Protein AF-A0A1V9YYC6-F1 (afdb_monomer_lit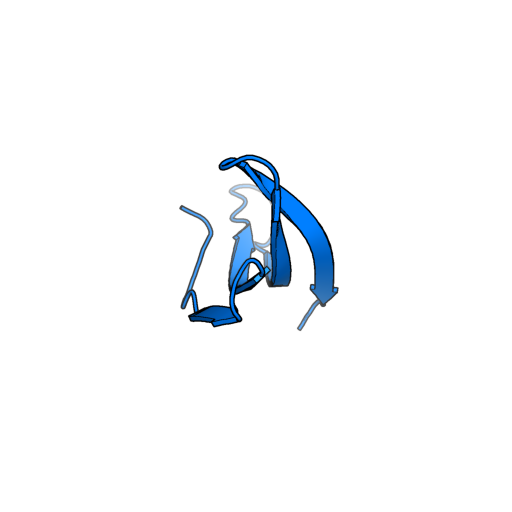e)

Structure (mmCIF, N/CA/C/O backbone):
data_AF-A0A1V9YYC6-F1
#
_entry.id   AF-A0A1V9YYC6-F1
#
loop_
_atom_site.group_PDB
_atom_site.id
_atom_site.type_symbol
_atom_site.label_atom_id
_atom_site.label_alt_id
_atom_site.label_comp_id
_atom_site.label_asym_id
_atom_site.label_entity_id
_atom_site.label_seq_id
_atom_site.pdbx_PDB_ins_code
_atom_site.Cartn_x
_atom_site.Cartn_y
_atom_site.Cartn_z
_atom_site.occupancy
_atom_site.B_iso_or_equiv
_atom_site.auth_seq_id
_atom_site.auth_comp_id
_atom_site.auth_asym_id
_atom_site.auth_atom_id
_atom_site.pdbx_PDB_model_num
ATOM 1 N N . ALA A 1 1 ? -0.973 6.279 -12.880 1.00 62.66 1 ALA A N 1
ATOM 2 C CA . ALA A 1 1 ? -0.961 5.706 -11.519 1.00 62.66 1 ALA A CA 1
ATOM 3 C C . ALA A 1 1 ? 0.131 4.647 -11.467 1.00 62.66 1 ALA A C 1
ATOM 5 O O . ALA A 1 1 ? 0.236 3.876 -12.406 1.00 62.66 1 ALA A O 1
ATOM 6 N N . ASN A 1 2 ? 0.956 4.653 -10.425 1.00 91.31 2 ASN A N 1
ATOM 7 C CA . ASN A 1 2 ? 2.111 3.766 -10.218 1.00 91.31 2 ASN A CA 1
ATOM 8 C C . ASN A 1 2 ? 1.775 2.487 -9.427 1.00 91.31 2 ASN A C 1
ATOM 10 O O . ASN A 1 2 ? 2.667 1.723 -9.080 1.00 91.31 2 ASN A O 1
ATOM 14 N N . VAL A 1 3 ? 0.498 2.271 -9.108 1.00 97.00 3 VAL A N 1
ATOM 15 C CA . VAL A 1 3 ? 0.010 1.159 -8.288 1.00 97.00 3 VAL A CA 1
ATOM 16 C C . VAL A 1 3 ? -0.427 0.018 -9.199 1.00 97.00 3 VAL A C 1
ATOM 18 O O . VAL A 1 3 ? -1.326 0.198 -10.018 1.00 97.00 3 VAL A O 1
ATOM 21 N N . VAL A 1 4 ? 0.192 -1.147 -9.033 1.00 97.25 4 VAL A N 1
ATOM 22 C CA . VAL A 1 4 ? -0.121 -2.375 -9.768 1.00 97.25 4 VAL A CA 1
ATOM 23 C C . VAL A 1 4 ? -0.594 -3.443 -8.787 1.00 97.25 4 VAL A C 1
ATOM 25 O O . VAL A 1 4 ? -0.029 -3.587 -7.702 1.00 97.25 4 VAL A O 1
ATOM 28 N N . ASP A 1 5 ? -1.639 -4.166 -9.191 1.00 96.62 5 ASP A N 1
ATOM 29 C CA . ASP A 1 5 ? -2.253 -5.272 -8.447 1.00 96.62 5 ASP A CA 1
ATOM 30 C C . ASP A 1 5 ? -2.548 -4.962 -6.958 1.00 96.62 5 ASP A C 1
ATOM 32 O O . ASP A 1 5 ? -2.075 -5.656 -6.051 1.00 96.62 5 ASP A O 1
ATOM 36 N N . PRO A 1 6 ? -3.284 -3.869 -6.661 1.00 97.81 6 PRO A N 1
ATOM 37 C CA . PRO A 1 6 ? -3.540 -3.474 -5.286 1.00 97.81 6 PRO A CA 1
ATOM 38 C C . PRO A 1 6 ? -4.433 -4.485 -4.566 1.00 97.81 6 PRO A C 1
ATOM 40 O O . PRO A 1 6 ? -5.534 -4.803 -5.010 1.00 97.81 6 PRO A O 1
ATOM 43 N N . HIS A 1 7 ? -3.993 -4.895 -3.384 1.00 98.31 7 HIS A N 1
ATOM 44 C CA . HIS A 1 7 ? -4.738 -5.737 -2.464 1.00 98.31 7 HIS A CA 1
ATOM 45 C C . HIS A 1 7 ? -5.031 -4.965 -1.180 1.00 98.31 7 HIS A C 1
ATOM 47 O O . HIS A 1 7 ? -4.131 -4.415 -0.541 1.00 98.31 7 HIS A O 1
ATOM 53 N N . VAL A 1 8 ? -6.304 -4.940 -0.783 1.00 98.44 8 VAL A N 1
ATOM 54 C CA . VAL A 1 8 ? -6.755 -4.257 0.433 1.00 98.44 8 VAL A CA 1
ATOM 55 C C . VAL A 1 8 ? -7.431 -5.257 1.357 1.00 98.44 8 VAL A C 1
ATOM 57 O O . VAL A 1 8 ? -8.375 -5.937 0.961 1.00 98.44 8 VAL A O 1
ATOM 60 N N . LYS A 1 9 ? -6.977 -5.319 2.610 1.00 98.56 9 LYS A N 1
ATOM 61 C CA . LYS A 1 9 ? -7.619 -6.099 3.672 1.00 98.56 9 LYS A CA 1
ATOM 62 C C . LYS A 1 9 ? -8.043 -5.181 4.808 1.00 98.56 9 LYS A C 1
ATOM 64 O O . LYS A 1 9 ? -7.198 -4.553 5.443 1.00 98.56 9 LYS A O 1
ATOM 69 N N . LEU A 1 10 ? -9.345 -5.126 5.073 1.00 98.19 10 LEU A N 1
ATOM 70 C CA . LEU A 1 10 ? -9.905 -4.414 6.219 1.00 98.19 10 LEU A CA 1
ATOM 71 C C . LEU A 1 10 ? -9.887 -5.315 7.464 1.00 98.19 10 LEU A C 1
ATOM 73 O O . LEU A 1 10 ? -10.245 -6.489 7.396 1.00 98.19 10 LEU A O 1
ATOM 77 N N . LEU A 1 11 ? -9.466 -4.754 8.592 1.00 97.31 11 LEU A N 1
ATOM 78 C CA . LEU A 1 11 ? -9.305 -5.384 9.902 1.00 97.31 11 LEU A CA 1
ATOM 79 C C . LEU A 1 11 ? -9.871 -4.431 10.970 1.00 97.31 11 LEU A C 1
ATOM 81 O O . LEU A 1 11 ? -9.128 -3.768 11.695 1.00 97.31 11 LEU A O 1
ATOM 85 N N . GLY A 1 12 ? -11.200 -4.301 11.020 1.00 96.31 12 GLY A N 1
ATOM 86 C CA . GLY A 1 12 ? -11.870 -3.323 11.884 1.00 96.31 12 GLY A CA 1
ATOM 87 C C . GLY A 1 12 ? -11.510 -1.886 11.493 1.00 96.31 12 GLY A C 1
ATOM 88 O O . GLY A 1 12 ? -11.731 -1.478 10.354 1.00 96.31 12 GLY A O 1
ATOM 89 N N . GLU A 1 13 ? -10.928 -1.126 12.423 1.00 97.94 13 GLU A N 1
ATOM 90 C CA . GLU A 1 13 ? -10.428 0.234 12.167 1.00 97.94 13 GLU A CA 1
ATOM 91 C C . GLU A 1 13 ? -9.040 0.264 11.514 1.00 97.94 13 GLU A C 1
ATOM 93 O O . GLU A 1 13 ? -8.486 1.333 11.288 1.00 97.94 13 GLU A O 1
ATOM 98 N N . THR A 1 14 ? -8.463 -0.887 11.181 1.00 98.38 14 THR A N 1
ATOM 99 C CA . THR A 1 14 ? -7.172 -0.985 10.496 1.00 98.38 14 THR A CA 1
ATOM 100 C C . THR A 1 14 ? -7.373 -1.492 9.072 1.00 98.38 14 THR A C 1
ATOM 102 O O . THR A 1 14 ? -8.227 -2.334 8.822 1.00 98.38 14 THR A O 1
ATOM 105 N N . ALA A 1 15 ? -6.585 -1.009 8.117 1.00 98.69 15 ALA A N 1
ATOM 106 C CA . ALA A 1 15 ? -6.545 -1.521 6.754 1.00 98.69 15 ALA A CA 1
ATOM 107 C C . ALA A 1 15 ? -5.099 -1.787 6.338 1.00 98.69 15 ALA A C 1
ATOM 109 O O . ALA A 1 15 ? -4.211 -0.972 6.577 1.00 98.69 15 ALA A O 1
ATOM 110 N N . ILE A 1 16 ? -4.864 -2.924 5.699 1.00 98.69 16 ILE A N 1
ATOM 111 C CA . ILE A 1 16 ? -3.591 -3.249 5.059 1.00 98.69 16 ILE A CA 1
ATOM 112 C C . ILE A 1 16 ? -3.779 -3.023 3.563 1.00 98.69 16 ILE A C 1
ATOM 114 O O . ILE A 1 16 ? -4.696 -3.587 2.972 1.00 98.69 16 ILE A O 1
ATOM 118 N N . VAL A 1 17 ? -2.924 -2.199 2.964 1.00 98.50 17 VAL A N 1
ATOM 119 C CA . VAL A 1 17 ? -2.900 -1.906 1.528 1.00 98.50 17 VAL A CA 1
ATOM 120 C C . VAL A 1 17 ? -1.552 -2.361 0.988 1.00 98.50 17 VAL A C 1
ATOM 122 O O . VAL A 1 17 ? -0.532 -1.762 1.324 1.00 98.50 17 VAL A O 1
ATOM 125 N N . ALA A 1 18 ? -1.541 -3.417 0.184 1.00 98.31 18 ALA A N 1
ATOM 126 C CA . ALA A 1 18 ? -0.339 -3.964 -0.434 1.00 98.31 18 ALA A CA 1
ATOM 127 C C . ALA A 1 18 ? -0.407 -3.816 -1.956 1.00 98.31 18 ALA A C 1
ATOM 129 O O . ALA A 1 18 ? -1.472 -4.000 -2.540 1.00 98.31 18 ALA A O 1
ATOM 130 N N . PHE A 1 19 ? 0.697 -3.441 -2.596 1.00 98.00 19 PHE A N 1
ATOM 131 C CA . PHE A 1 19 ? 0.762 -3.241 -4.046 1.00 98.00 19 PHE A CA 1
ATOM 132 C C . PHE A 1 19 ? 2.202 -3.286 -4.561 1.00 98.00 19 PHE A C 1
ATOM 134 O O . PHE A 1 19 ? 3.153 -3.048 -3.812 1.00 98.00 19 PHE A O 1
ATOM 141 N N . ALA A 1 20 ? 2.361 -3.527 -5.862 1.00 97.56 20 ALA A N 1
ATOM 142 C CA . ALA A 1 20 ? 3.605 -3.232 -6.561 1.00 97.56 20 ALA A CA 1
ATOM 143 C C . ALA A 1 20 ? 3.610 -1.753 -6.983 1.00 97.56 20 ALA A C 1
ATOM 145 O O . ALA A 1 20 ? 2.688 -1.274 -7.644 1.00 97.56 20 ALA A O 1
ATOM 146 N N . ASN A 1 21 ? 4.639 -1.014 -6.576 1.00 97.12 21 ASN A N 1
ATOM 147 C CA . ASN A 1 21 ? 4.855 0.385 -6.916 1.00 97.12 21 ASN A CA 1
ATOM 148 C C . ASN A 1 21 ? 5.863 0.495 -8.068 1.00 97.12 21 ASN A C 1
ATOM 150 O O . ASN A 1 21 ? 7.048 0.220 -7.872 1.00 97.12 21 ASN A O 1
ATOM 154 N N . VAL A 1 22 ? 5.404 0.905 -9.250 1.00 96.69 22 VAL A N 1
ATOM 155 C CA . VAL A 1 22 ? 6.232 1.061 -10.454 1.00 96.69 22 VAL A CA 1
ATOM 156 C C . VAL A 1 22 ? 6.573 2.531 -10.667 1.00 96.69 22 VAL A C 1
ATOM 158 O O . VAL A 1 22 ? 5.697 3.350 -10.941 1.00 96.69 22 VAL A O 1
ATOM 161 N N . ILE A 1 23 ? 7.858 2.866 -10.587 1.00 95.56 23 ILE A N 1
ATOM 162 C CA . ILE A 1 23 ? 8.364 4.212 -10.855 1.00 95.56 23 ILE A CA 1
ATOM 163 C C . ILE A 1 23 ? 9.030 4.191 -12.229 1.00 95.56 23 ILE A C 1
ATOM 165 O O . ILE A 1 23 ? 10.098 3.605 -12.413 1.00 95.56 23 ILE A O 1
ATOM 169 N N . GLN A 1 24 ? 8.366 4.817 -13.199 1.00 95.75 24 GLN A N 1
ATOM 170 C CA . GLN A 1 24 ? 8.861 4.930 -14.565 1.00 95.75 24 GLN A CA 1
ATOM 171 C C . GLN A 1 24 ? 9.768 6.153 -14.689 1.00 95.75 24 GLN A C 1
ATOM 173 O O . GLN A 1 24 ? 9.440 7.224 -14.181 1.00 95.75 24 GLN A O 1
ATOM 178 N N . SER A 1 25 ? 10.888 5.995 -15.387 1.00 95.69 25 SER A N 1
ATOM 179 C 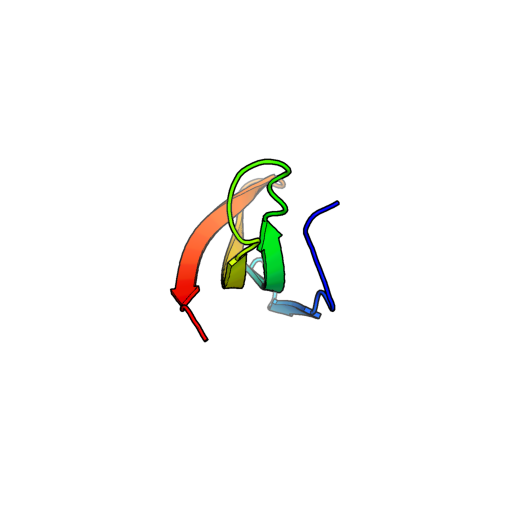CA . SER A 1 25 ? 11.782 7.091 -15.753 1.00 95.69 25 SER A CA 1
ATOM 180 C C . SER A 1 25 ? 11.996 7.095 -17.264 1.00 95.69 25 SER A C 1
ATOM 182 O O . SER A 1 25 ? 12.019 6.040 -17.895 1.00 95.69 25 SER A O 1
ATOM 184 N N . ALA A 1 26 ? 12.099 8.292 -17.843 1.00 97.19 26 ALA A N 1
ATOM 185 C CA . ALA A 1 26 ? 12.375 8.481 -19.267 1.00 97.19 26 ALA A CA 1
ATOM 186 C C . ALA A 1 26 ? 13.880 8.473 -19.578 1.00 97.19 26 ALA A C 1
ATOM 188 O O . ALA A 1 26 ? 14.267 8.252 -20.721 1.00 97.19 26 ALA A O 1
ATOM 189 N N . THR A 1 27 ? 14.718 8.737 -18.572 1.00 97.88 27 THR A N 1
ATOM 190 C CA . THR A 1 27 ? 16.175 8.883 -18.720 1.00 97.88 27 THR A CA 1
ATOM 191 C C . THR A 1 27 ? 16.957 7.797 -17.992 1.00 97.88 27 THR A C 1
ATOM 193 O O . THR A 1 27 ? 18.097 7.535 -18.348 1.00 97.88 27 THR A O 1
ATOM 196 N N . GLU A 1 28 ? 16.344 7.157 -16.997 1.00 96.69 28 GLU A N 1
ATOM 197 C CA . GLU A 1 28 ? 16.942 6.098 -16.183 1.00 96.69 28 GLU A CA 1
ATOM 198 C C . GLU A 1 28 ? 16.130 4.803 -16.317 1.00 96.69 28 GLU A C 1
ATOM 200 O O . GLU A 1 28 ? 14.951 4.850 -16.692 1.00 96.69 28 GLU A O 1
ATOM 205 N N . PRO A 1 29 ? 16.699 3.637 -15.968 1.00 96.88 29 PRO A N 1
ATOM 206 C CA . PRO A 1 29 ? 15.925 2.410 -15.859 1.00 96.88 29 PRO A CA 1
ATOM 207 C C . PRO A 1 29 ? 14.738 2.576 -14.901 1.00 96.88 29 PRO A C 1
ATOM 209 O O . PRO A 1 29 ? 14.862 3.112 -13.800 1.00 96.88 29 PRO A O 1
ATOM 212 N N . SER A 1 30 ? 13.571 2.089 -15.322 1.00 95.94 30 SER A N 1
ATOM 213 C CA . SER A 1 30 ? 12.390 2.053 -14.456 1.00 95.94 30 SER A CA 1
ATOM 214 C C . SER A 1 30 ? 12.599 1.060 -13.311 1.00 95.94 30 SER A C 1
ATOM 216 O O . SER A 1 30 ? 13.199 0.002 -13.504 1.00 95.94 30 SER A O 1
ATOM 218 N N . VAL A 1 31 ? 12.071 1.379 -12.129 1.00 96.12 31 VAL A N 1
ATOM 219 C CA . VAL A 1 31 ? 12.219 0.552 -10.921 1.00 96.12 31 VAL A CA 1
ATOM 220 C C . VAL A 1 31 ? 10.866 0.129 -10.361 1.00 96.12 31 VAL A C 1
ATOM 222 O O . VAL A 1 31 ? 9.846 0.791 -10.562 1.00 96.12 31 VAL A O 1
ATOM 225 N N . MET A 1 32 ? 10.864 -0.985 -9.633 1.00 96.75 32 MET A N 1
ATOM 226 C CA . MET A 1 32 ? 9.684 -1.542 -8.978 1.00 96.75 32 MET A CA 1
ATOM 227 C C . MET A 1 32 ? 10.001 -1.860 -7.519 1.00 96.75 32 MET A C 1
ATOM 229 O O . MET A 1 32 ? 11.043 -2.441 -7.220 1.00 96.75 32 MET A O 1
ATOM 233 N N . TYR A 1 33 ? 9.063 -1.545 -6.630 1.00 97.50 33 TYR A N 1
ATOM 234 C CA . TYR A 1 33 ? 9.100 -1.959 -5.230 1.00 97.50 33 TYR A CA 1
ATOM 235 C C . TYR A 1 33 ? 7.807 -2.660 -4.840 1.00 97.50 33 TYR A C 1
ATOM 237 O O . TYR A 1 33 ? 6.741 -2.316 -5.346 1.00 97.50 33 TYR A O 1
ATOM 245 N N . MET A 1 34 ? 7.881 -3.580 -3.886 1.00 98.06 34 MET A N 1
ATOM 246 C CA . MET A 1 34 ? 6.693 -4.054 -3.182 1.00 98.06 34 MET A CA 1
ATOM 247 C C . MET A 1 34 ? 6.449 -3.134 -1.988 1.00 98.06 34 MET A C 1
ATOM 249 O O . MET A 1 34 ? 7.357 -2.902 -1.187 1.00 98.06 34 MET A O 1
ATOM 253 N N . GLU A 1 35 ? 5.240 -2.593 -1.863 1.00 98.06 35 GLU A N 1
ATOM 254 C CA . GLU A 1 35 ? 4.844 -1.763 -0.728 1.00 98.06 35 GLU A CA 1
ATOM 255 C C . GLU A 1 35 ? 3.687 -2.398 0.033 1.00 98.06 35 GLU A C 1
ATOM 257 O O . GLU A 1 35 ? 2.679 -2.777 -0.555 1.00 98.06 35 GLU A O 1
ATOM 262 N N . THR A 1 36 ? 3.813 -2.435 1.358 1.00 98.56 36 THR A N 1
ATOM 263 C CA . THR A 1 36 ? 2.714 -2.727 2.281 1.00 98.56 36 THR A CA 1
ATOM 264 C C . THR A 1 36 ? 2.529 -1.525 3.188 1.00 98.56 36 THR A C 1
ATOM 266 O O . THR A 1 36 ? 3.455 -1.102 3.873 1.00 98.56 36 THR A O 1
ATOM 269 N N . ARG A 1 37 ? 1.326 -0.963 3.217 1.00 98.56 37 ARG A N 1
ATOM 270 C CA . ARG A 1 37 ? 0.956 0.191 4.035 1.00 98.56 37 ARG A CA 1
ATOM 271 C C . ARG A 1 37 ? -0.127 -0.216 5.016 1.00 98.56 37 ARG A C 1
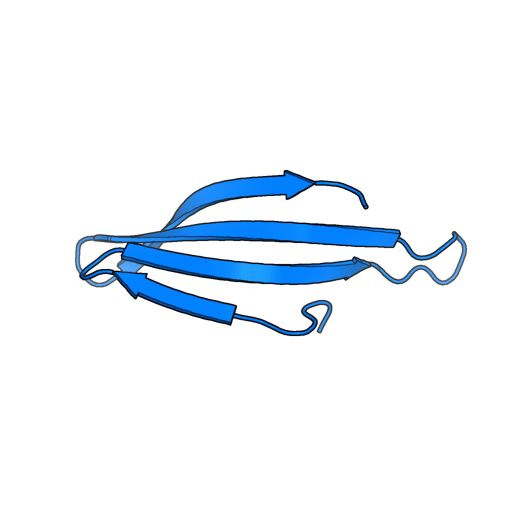ATOM 273 O O . ARG A 1 37 ? -1.171 -0.716 4.609 1.00 98.56 37 ARG A O 1
ATOM 280 N N . VAL A 1 38 ? 0.100 0.039 6.298 1.00 98.75 38 VAL A N 1
ATOM 281 C CA . VAL A 1 38 ? -0.919 -0.124 7.336 1.00 98.75 38 VAL A CA 1
ATOM 282 C C . VAL A 1 38 ? -1.553 1.230 7.598 1.00 98.75 38 VAL A C 1
ATOM 284 O O . VAL A 1 38 ? -0.874 2.226 7.864 1.00 98.75 38 VAL A O 1
ATOM 287 N N . TRP A 1 39 ? -2.869 1.261 7.511 1.00 98.75 39 TRP A N 1
ATOM 288 C CA . TRP A 1 39 ? -3.700 2.411 7.794 1.00 98.75 39 TRP A CA 1
ATOM 289 C C . TRP A 1 39 ? -4.531 2.129 9.031 1.00 98.75 39 TRP A C 1
ATOM 291 O O . TRP A 1 39 ? -5.017 1.018 9.199 1.00 98.75 39 TRP A O 1
ATOM 301 N N . ASN A 1 40 ? -4.724 3.132 9.876 1.00 98.50 40 ASN A N 1
ATOM 302 C CA . ASN A 1 40 ? -5.646 3.062 11.000 1.00 98.50 40 ASN A CA 1
ATOM 303 C C . ASN A 1 40 ? -6.623 4.241 10.939 1.00 98.50 40 ASN A C 1
ATOM 305 O O . ASN A 1 40 ? -6.243 5.353 10.558 1.00 98.50 40 ASN A O 1
ATOM 309 N N . ARG A 1 41 ? -7.889 3.983 11.257 1.00 98.06 41 ARG A N 1
ATOM 310 C CA . ARG A 1 41 ? -8.969 4.959 11.276 1.00 98.06 41 ARG A CA 1
ATOM 311 C C . ARG A 1 41 ? -9.179 5.430 12.706 1.00 98.06 41 ARG A C 1
ATOM 313 O O . ARG A 1 41 ? -9.728 4.701 13.513 1.00 98.06 41 ARG A O 1
ATOM 320 N N . ALA A 1 42 ? -8.804 6.673 12.983 1.00 94.19 42 ALA A N 1
ATOM 321 C CA . ALA A 1 42 ? -9.037 7.318 14.271 1.00 94.19 42 ALA A CA 1
ATOM 322 C C . ALA A 1 42 ? -9.891 8.573 14.063 1.00 94.19 42 ALA A C 1
ATOM 324 O O . ALA A 1 42 ? -9.609 9.385 13.176 1.00 94.19 42 ALA A O 1
ATOM 325 N N . SER A 1 43 ? -10.958 8.720 14.852 1.00 94.94 43 SER A N 1
ATOM 326 C CA . SER A 1 43 ? -11.903 9.847 14.756 1.00 94.94 43 SER A CA 1
ATOM 327 C C . SER A 1 43 ? -12.447 10.056 13.334 1.00 94.94 43 SER A C 1
ATOM 329 O O . SER A 1 43 ? -12.497 11.174 12.821 1.00 94.94 43 SER A O 1
ATOM 331 N N . GLY A 1 44 ? -12.786 8.953 12.657 1.00 94.62 44 GLY A N 1
ATOM 332 C CA . GLY A 1 44 ? -13.328 8.956 11.294 1.00 94.62 44 GLY A CA 1
ATOM 333 C C . GLY A 1 44 ? -12.312 9.234 10.180 1.00 94.62 44 GLY A C 1
ATOM 334 O O . GLY A 1 44 ? -12.697 9.245 9.013 1.00 94.62 44 GLY A O 1
ATOM 335 N N . LYS A 1 45 ? -11.023 9.426 10.497 1.00 97.62 45 LYS A N 1
ATOM 336 C CA . LYS A 1 45 ? -9.974 9.725 9.512 1.00 97.62 45 LYS A CA 1
ATOM 337 C C . LYS A 1 45 ? -8.962 8.594 9.418 1.00 97.62 45 LYS A C 1
ATOM 339 O O . LYS A 1 45 ? -8.452 8.127 10.432 1.00 97.62 45 LYS A O 1
ATOM 344 N N . TRP A 1 46 ? -8.638 8.195 8.194 1.00 98.38 46 TRP A N 1
ATOM 345 C CA . TRP A 1 46 ? -7.568 7.241 7.923 1.00 98.38 46 TRP A CA 1
ATOM 346 C C . TRP A 1 46 ? -6.204 7.922 8.006 1.00 98.38 46 TRP A C 1
ATOM 348 O O . TRP A 1 46 ? -5.991 8.981 7.417 1.00 98.38 46 TRP A O 1
ATOM 358 N N . LYS A 1 47 ? -5.267 7.293 8.711 1.00 98.19 47 LYS A N 1
ATOM 359 C CA . LYS A 1 47 ? -3.859 7.690 8.764 1.00 98.19 47 LYS A CA 1
ATOM 360 C C . LYS A 1 47 ? -2.992 6.499 8.402 1.00 98.19 47 LYS A C 1
ATOM 362 O O . LYS A 1 47 ? -3.238 5.399 8.890 1.00 98.19 47 LYS A O 1
ATOM 367 N N . ASN A 1 48 ? -1.977 6.711 7.571 1.00 98.19 48 ASN A N 1
ATOM 368 C CA . ASN A 1 48 ? -0.943 5.706 7.381 1.00 98.19 48 ASN A CA 1
ATOM 369 C C . ASN A 1 48 ? -0.083 5.684 8.647 1.00 98.19 48 ASN A C 1
ATOM 371 O O . ASN A 1 48 ? 0.518 6.693 9.001 1.00 98.19 48 ASN A O 1
ATOM 375 N N . VAL A 1 49 ? -0.095 4.560 9.354 1.00 98.38 49 VAL A N 1
ATOM 376 C CA . VAL A 1 49 ? 0.594 4.402 10.643 1.00 98.38 49 VAL A CA 1
ATOM 377 C C . VAL A 1 49 ? 1.868 3.577 10.519 1.00 98.38 49 VAL A C 1
ATOM 379 O O . VAL A 1 49 ? 2.729 3.640 11.389 1.00 98.38 49 VAL A O 1
ATOM 382 N N . HIS A 1 50 ? 2.006 2.816 9.435 1.00 98.50 50 HIS A N 1
ATOM 383 C CA . HIS A 1 50 ? 3.206 2.052 9.134 1.00 98.50 50 HIS A CA 1
ATOM 384 C C . HIS A 1 50 ? 3.320 1.808 7.628 1.00 98.50 50 HIS A C 1
ATOM 386 O O . HIS A 1 50 ? 2.312 1.728 6.912 1.00 98.50 50 HIS A O 1
ATOM 392 N N . PHE A 1 51 ? 4.549 1.647 7.151 1.00 98.19 51 PHE A N 1
ATOM 393 C CA . PHE A 1 51 ? 4.821 1.143 5.817 1.00 98.19 51 PHE A CA 1
ATOM 394 C C . PHE A 1 51 ? 6.046 0.230 5.833 1.00 98.19 51 PHE A C 1
ATOM 396 O O . PHE A 1 51 ? 6.990 0.442 6.592 1.00 98.19 51 PHE A O 1
ATOM 403 N N . HIS A 1 52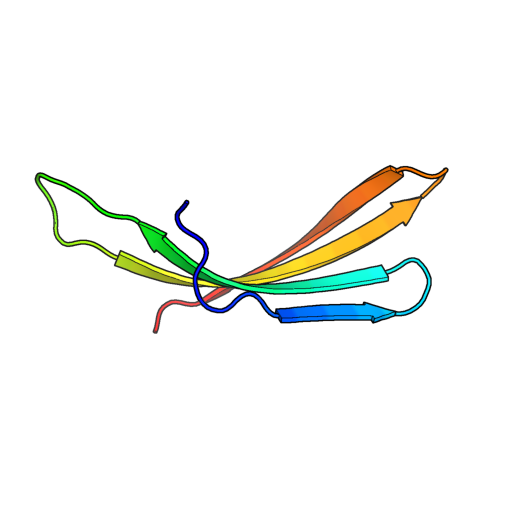 ? 6.024 -0.755 4.947 1.00 98.50 52 HIS A N 1
ATOM 404 C CA . HIS A 1 52 ? 7.160 -1.579 4.580 1.00 98.50 52 HIS A CA 1
ATOM 405 C C . HIS A 1 52 ? 7.369 -1.445 3.073 1.00 98.50 52 HIS A C 1
ATOM 407 O O . HIS A 1 52 ? 6.403 -1.495 2.307 1.00 98.50 52 HIS A O 1
ATOM 413 N N . ARG A 1 53 ? 8.625 -1.300 2.652 1.00 97.62 53 ARG A N 1
ATOM 414 C CA . ARG A 1 53 ? 9.028 -1.339 1.246 1.00 97.62 53 ARG A CA 1
ATOM 415 C C . ARG A 1 53 ? 10.175 -2.327 1.083 1.00 97.62 53 ARG A C 1
ATOM 417 O O . ARG A 1 53 ? 11.165 -2.216 1.798 1.00 97.62 53 ARG A O 1
ATOM 424 N N . SER A 1 54 ? 10.063 -3.218 0.107 1.00 97.25 54 SER A N 1
ATOM 425 C CA . SER A 1 54 ? 11.158 -4.085 -0.325 1.00 97.25 54 SER A CA 1
ATOM 426 C C . SER A 1 54 ? 11.427 -3.910 -1.817 1.00 97.25 54 SER A C 1
ATOM 428 O O . SER A 1 54 ? 10.522 -3.610 -2.604 1.00 97.25 54 SER A O 1
ATOM 430 N N . SER A 1 55 ? 12.692 -4.055 -2.209 1.00 88.19 55 SER A N 1
ATOM 431 C CA . SER A 1 55 ? 13.041 -4.318 -3.603 1.00 88.19 55 SER A CA 1
ATOM 432 C C . SER A 1 55 ? 12.772 -5.786 -3.902 1.00 88.19 55 SER A C 1
ATOM 434 O O . SER A 1 55 ? 12.883 -6.636 -3.013 1.00 88.19 55 SER A O 1
ATOM 436 N N . LYS A 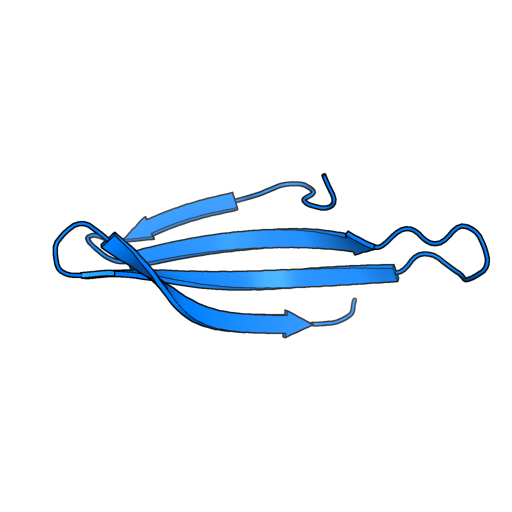1 56 ? 12.395 -6.068 -5.145 1.00 61.78 56 LY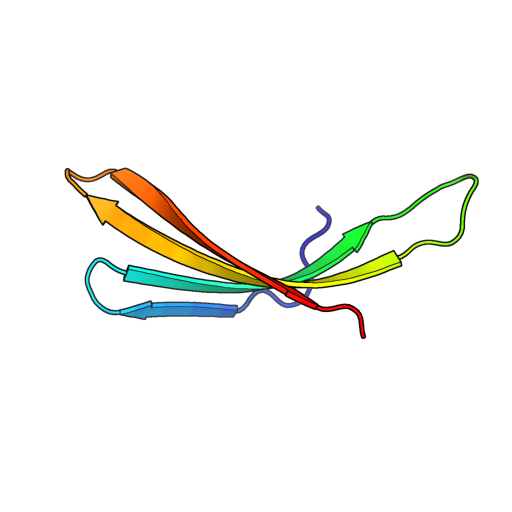S A N 1
ATOM 437 C CA . LYS A 1 56 ? 12.471 -7.432 -5.654 1.00 61.78 56 LYS A CA 1
ATOM 438 C C . LYS A 1 56 ? 13.928 -7.824 -5.882 1.00 61.78 56 LYS A C 1
ATOM 440 O O . LYS A 1 56 ? 14.737 -6.899 -6.125 1.00 61.78 56 LYS A O 1
#

Foldseek 3Di:
DQWAPWDWDDDPQKIKIWTKGWADDPVDDIAIKTKIWIWGADPNDIDGPDMDIDGD

Organism: NCBI:txid74557

pLDDT: mean 95.95, std 6.74, range [61.78, 98.75]

InterPro domains:
  IPR013543 Calcium/calmodulin-dependent protein kinase II, association-domain [PF08332] (3-55)
  IPR032710 NTF2-like domain superfamily [SSF54427] (3-54)

Secondary structure (DSSP, 8-state):
--EEEEEEEEETTEEEEEEEEEE--SSS--EEEEEEEEEEEETTEEEEEEEEEEE-

Sequence (56 aa):
ANVVDPHVKLLGETAIVAFANVIQSATEPSVMYMETRVWNRASGKWKNVHFHRSSK

Radius of gyration: 13.46 Å; chains: 1; bounding box: 30×17×34 Å